Protein AF-0000000069440659 (afdb_homodimer)

Organism: Mycobacteroides abscessus (strain ATCC 19977 / DSM 44196 / CCUG 20993 / CIP 104536 / JCM 13569 / NCTC 13031 / TMC 1543 / L948) (NCBI:txid561007)

InterPro domains:
  IPR007159 SpoVT-AbrB domain [PS51740] (5-53)
  IPR007159 SpoVT-AbrB domain [SM00966] (8-56)
  IPR037914 SpoVT-AbrB domain superfamily [SSF89447] (9-62)

Foldseek 3Di:
DDDDDDDWDQDPVRDTDDDPVVCVVVVHDPPFDWDWDDDPPDPPDIDTGGPVVVVVVVVVVVVVVVVVVVVVVVVD/DDDDDDDWDQDPVRDTDDDPVVCVVVVHDPPFDWDWDDDPPDPPDIDTGGPVVVVVVVVVVVVVVVVVVVVVVVVD

Nearest PDB structures (foldseek):
  2w1t-assembly1_A  TM=8.419E-01  e=1.175E-01  Bacillus subtilis
  2w1t-assembly1_B  TM=9.058E-01  e=1.992E-01  Bacillus subtilis
  1yfb-assembly1_A  TM=7.907E-01  e=1.029E-01  Bacillus subtilis
  2ro4-assembly1_B  TM=7.256E-01  e=1.530E-01  Bacillus subtilis
  5itm-assembly2_A  TM=7.750E-01  e=2.595E-01  Saccharolobus solfataricus

Secondary structure (DSSP, 8-state):
-PPPEEEEEPPTTSEEEPPHHHHHHHT--TT-EEEEEE-SSSTT-EEEEEHHHHHHHHHHHHHHHHHHHHHHHHH-/-PPPEEEEEPPTTSEEEPPHHHHHHHT--TT-EEEEEE-SSSTT-EEEEEHHHHHHHHHHHHHHHHHHHHHHHHH-

pLDDT: mean 93.48, std 6.65, range [59.69, 98.31]

Sequence (152 aa):
MSEPHGPIKISGNRQIALPKALMERLSLRPDDSVYALADDHVEGALLIVPVERVTEWQRLGRAQEAAERERIEHDGMSEPHGPIKISGNRQIALPKALMERLSLRPDDSVYALADDHVEGALLIVPVERVTEWQRLGRAQEAAERERIEHDG

Radius of gyration: 19.14 Å; Cα contacts (8 Å, |Δi|>4): 241; chains: 2; bounding box: 56×53×32 Å

Structure (mmCIF, N/CA/C/O backbone):
data_AF-0000000069440659-model_v1
#
loop_
_entity.id
_entity.type
_entity.pdbx_description
1 polymer 'SpoVT-AbrB domain-containing protein'
#
loop_
_atom_site.group_PDB
_atom_site.id
_atom_site.type_symbol
_atom_site.label_atom_id
_atom_site.label_alt_id
_atom_site.label_comp_id
_atom_site.label_asym_id
_atom_site.label_entity_id
_atom_site.label_seq_id
_atom_site.pdbx_PDB_ins_code
_atom_site.Cartn_x
_atom_site.Cartn_y
_atom_site.Cartn_z
_atom_site.occupancy
_atom_site.B_iso_or_equiv
_atom_site.auth_seq_id
_atom_site.auth_comp_id
_atom_site.auth_asym_id
_atom_site.auth_atom_id
_atom_site.pdbx_PDB_model_num
ATOM 1 N N . MET A 1 1 ? 1.654 -13.594 1.533 1 59.69 1 MET A N 1
ATOM 2 C CA . MET A 1 1 ? 0.895 -12.344 1.538 1 59.69 1 MET A CA 1
ATOM 3 C C . MET A 1 1 ? -0.157 -12.352 2.643 1 59.69 1 MET A C 1
ATOM 5 O O . MET A 1 1 ? -0.629 -13.414 3.049 1 59.69 1 MET A O 1
ATOM 9 N N . SER A 1 2 ? -0.205 -11.148 3.314 1 76.75 2 SER A N 1
ATOM 10 C CA . SER A 1 2 ? -1.199 -11.062 4.379 1 76.75 2 SER A CA 1
ATOM 11 C C . SER A 1 2 ? -2.615 -11.188 3.824 1 76.75 2 SER A C 1
ATOM 13 O O . SER A 1 2 ? -2.85 -10.922 2.643 1 76.75 2 SER A O 1
ATOM 15 N N . GLU A 1 3 ? -3.52 -11.664 4.625 1 87.62 3 GLU A N 1
ATOM 16 C CA . GLU A 1 3 ? -4.93 -11.773 4.273 1 87.62 3 GLU A CA 1
ATOM 17 C C . GLU A 1 3 ? -5.539 -10.406 3.984 1 87.62 3 GLU A C 1
ATOM 19 O O . GLU A 1 3 ? -5.348 -9.461 4.75 1 87.62 3 GLU A O 1
ATOM 24 N N . PRO A 1 4 ? -6.23 -10.398 2.879 1 91.81 4 PRO A N 1
ATOM 25 C CA . PRO A 1 4 ? -6.859 -9.117 2.557 1 91.81 4 PRO A CA 1
ATOM 26 C C . PRO A 1 4 ? -8.047 -8.797 3.461 1 91.81 4 PRO A C 1
ATOM 28 O O . PRO A 1 4 ? -8.797 -9.695 3.842 1 91.81 4 PRO A O 1
ATOM 31 N N . HIS A 1 5 ? -8.164 -7.621 3.844 1 95.62 5 HIS A N 1
ATOM 32 C CA . HIS A 1 5 ? -9.289 -7.109 4.621 1 95.62 5 HIS A CA 1
ATOM 33 C C . HIS A 1 5 ? -10.219 -6.258 3.756 1 95.62 5 HIS A C 1
ATOM 35 O O . HIS A 1 5 ? -9.781 -5.281 3.143 1 95.62 5 HIS A O 1
ATOM 41 N N . GLY A 1 6 ? -11.406 -6.676 3.713 1 95.31 6 GLY A N 1
ATOM 42 C CA . GLY A 1 6 ? -12.344 -5.922 2.898 1 95.31 6 GLY A CA 1
ATOM 43 C C . GLY A 1 6 ? -13.516 -6.754 2.412 1 95.31 6 GLY A C 1
ATOM 44 O O . GLY A 1 6 ? -13.781 -7.832 2.943 1 95.31 6 GLY A O 1
ATOM 45 N N . PRO A 1 7 ? -14.242 -6.262 1.511 1 97.06 7 PRO A N 1
ATOM 46 C CA . PRO A 1 7 ? -14.023 -4.973 0.853 1 97.06 7 PRO A CA 1
ATOM 47 C C . PRO A 1 7 ? -14.383 -3.787 1.75 1 97.06 7 PRO A C 1
ATOM 49 O O . PRO A 1 7 ? -15.25 -3.904 2.619 1 97.06 7 PRO A O 1
ATOM 52 N N . ILE A 1 8 ? -13.625 -2.676 1.551 1 97.44 8 ILE A N 1
ATOM 53 C CA . ILE A 1 8 ? -13.836 -1.393 2.213 1 97.44 8 ILE A CA 1
ATOM 54 C C . ILE A 1 8 ? -14.281 -0.351 1.19 1 97.44 8 ILE A C 1
ATOM 56 O O . ILE A 1 8 ? -13.672 -0.209 0.13 1 97.44 8 ILE A O 1
ATOM 60 N N . LYS A 1 9 ? -15.305 0.328 1.447 1 97.75 9 LYS A N 1
ATOM 61 C CA . LYS A 1 9 ? -15.781 1.37 0.544 1 97.75 9 LYS A CA 1
ATOM 62 C C . LYS A 1 9 ? -15.031 2.682 0.771 1 97.75 9 LYS A C 1
ATOM 64 O O . LYS A 1 9 ? -14.805 3.08 1.915 1 97.75 9 LYS A O 1
ATOM 69 N N . ILE A 1 10 ? -14.727 3.342 -0.295 1 98.25 10 ILE A N 1
ATOM 70 C CA . ILE A 1 10 ? -14.211 4.703 -0.202 1 98.25 10 ILE A CA 1
ATOM 71 C C . ILE A 1 10 ? -15.367 5.684 -0.028 1 98.25 10 ILE A C 1
ATOM 73 O O . ILE A 1 10 ? -16.312 5.691 -0.828 1 98.25 10 ILE A O 1
ATOM 77 N N . SER A 1 11 ? -15.297 6.465 0.96 1 97.94 11 SER A N 1
ATOM 78 C CA . SER A 1 11 ? -16.391 7.383 1.247 1 97.94 11 SER A CA 1
ATOM 79 C C . SER A 1 11 ? -16.438 8.531 0.24 1 97.94 11 SER A C 1
ATOM 81 O O . SER A 1 11 ? -15.484 8.727 -0.518 1 97.94 11 SER A O 1
ATOM 83 N N . GLY A 1 12 ? -17.516 9.289 0.264 1 96.56 12 GLY A N 1
ATOM 84 C CA . GLY A 1 12 ? -17.672 10.453 -0.595 1 96.56 12 GLY A CA 1
ATOM 85 C C . GLY A 1 12 ? -16.578 11.492 -0.386 1 96.56 12 GLY A C 1
ATOM 86 O O . GLY A 1 12 ? -16.234 12.227 -1.312 1 96.56 12 GLY A O 1
ATOM 87 N N . ASN A 1 13 ? -15.992 11.523 0.835 1 96.31 13 ASN A N 1
ATOM 88 C CA . ASN A 1 13 ? -14.93 12.469 1.167 1 96.31 13 ASN A CA 1
ATOM 89 C C . ASN A 1 13 ? -13.555 11.844 0.986 1 96.31 13 ASN A C 1
ATOM 91 O O . ASN A 1 13 ? -12.562 12.336 1.535 1 96.31 13 ASN A O 1
ATOM 95 N N . ARG A 1 14 ? -13.469 10.703 0.293 1 98 14 ARG A N 1
ATOM 96 C CA . ARG A 1 14 ? -12.234 10.023 -0.083 1 98 14 ARG A CA 1
ATOM 97 C C . ARG A 1 14 ? -11.547 9.422 1.14 1 98 14 ARG A C 1
ATOM 99 O O . ARG A 1 14 ? -10.32 9.422 1.227 1 98 14 ARG A O 1
ATOM 106 N N . GLN A 1 15 ? -12.32 8.922 2.053 1 98.31 15 GLN A N 1
ATOM 107 C CA . GLN A 1 15 ? -11.766 8.312 3.254 1 98.31 15 GLN A CA 1
ATOM 108 C C . GLN A 1 15 ? -11.945 6.797 3.234 1 98.31 15 GLN A C 1
ATOM 110 O O . GLN A 1 15 ? -12.938 6.293 2.711 1 98.31 15 GLN A O 1
ATOM 115 N N . ILE A 1 16 ? -10.992 6.152 3.801 1 98.19 16 ILE A N 1
ATOM 116 C CA . ILE A 1 16 ? -11.141 4.727 4.078 1 98.19 16 ILE A CA 1
ATOM 117 C C . ILE A 1 16 ? -10.836 4.453 5.547 1 98.19 16 ILE A C 1
ATOM 119 O O . ILE A 1 16 ? -10.008 5.137 6.152 1 98.19 16 ILE A O 1
ATOM 123 N N . ALA A 1 17 ? -11.531 3.57 6.066 1 98 17 ALA A N 1
ATOM 124 C CA . ALA A 1 17 ? -11.219 3.061 7.398 1 98 17 ALA A CA 1
ATOM 125 C C . ALA A 1 17 ? -10.219 1.913 7.328 1 98 17 ALA A C 1
ATOM 127 O O . ALA A 1 17 ? -10.398 0.968 6.555 1 98 17 ALA A O 1
ATOM 128 N N . LEU A 1 18 ? -9.242 2.061 8.086 1 97.81 18 LEU A N 1
ATOM 129 C CA . LEU A 1 18 ? -8.227 1.01 8.117 1 97.81 18 LEU A CA 1
ATOM 130 C C . LEU A 1 18 ? -8.609 -0.082 9.117 1 97.81 18 LEU A C 1
ATOM 132 O O . LEU A 1 18 ? -9 0.213 10.25 1 97.81 18 LEU A O 1
ATOM 136 N N . PRO A 1 19 ? -8.5 -1.276 8.758 1 96.81 19 PRO A N 1
ATOM 137 C CA . PRO A 1 19 ? -8.883 -2.367 9.656 1 96.81 19 PRO A CA 1
ATOM 138 C C . PRO A 1 19 ? -8.023 -2.426 10.914 1 96.81 19 PRO A C 1
ATOM 140 O O . PRO A 1 19 ? -6.797 -2.33 10.836 1 96.81 19 PRO A O 1
ATOM 143 N N . LYS A 1 20 ? -8.656 -2.674 12.023 1 96.06 20 LYS A N 1
ATOM 144 C CA . LYS A 1 20 ? -7.973 -2.689 13.312 1 96.06 20 LYS A CA 1
ATOM 145 C C . LYS A 1 20 ? -6.855 -3.729 13.328 1 96.06 20 LYS A C 1
ATOM 147 O O . LYS A 1 20 ? -5.73 -3.43 13.742 1 96.06 20 LYS A O 1
ATOM 152 N N . ALA A 1 21 ? -7.172 -4.887 12.859 1 94.81 21 ALA A N 1
ATOM 153 C CA . ALA A 1 21 ? -6.207 -5.98 12.906 1 94.81 21 ALA A CA 1
ATOM 154 C C . ALA A 1 21 ? -4.969 -5.652 12.078 1 94.81 21 ALA A C 1
ATOM 156 O O . ALA A 1 21 ? -3.846 -5.98 12.469 1 94.81 21 ALA A O 1
ATOM 157 N N . LEU A 1 22 ? -5.156 -5.02 10.945 1 95.88 22 LEU A N 1
ATOM 158 C CA . LEU A 1 22 ? -4.031 -4.656 10.086 1 95.88 22 LEU A CA 1
ATOM 159 C C . LEU A 1 22 ? -3.189 -3.561 10.734 1 95.88 22 LEU A C 1
ATOM 161 O O . LEU A 1 22 ? -1.959 -3.605 10.68 1 95.88 22 LEU A O 1
ATOM 165 N N . MET A 1 23 ? -3.861 -2.592 11.328 1 96.62 23 MET A N 1
ATOM 166 C CA . MET A 1 23 ? -3.141 -1.524 12.016 1 96.62 23 MET A CA 1
ATOM 167 C C . MET A 1 23 ? -2.287 -2.084 13.148 1 96.62 23 MET A C 1
ATOM 169 O O . MET A 1 23 ? -1.138 -1.676 13.32 1 96.62 23 MET A O 1
ATOM 173 N N . GLU A 1 24 ? -2.855 -3.027 13.867 1 95.25 24 GLU A N 1
ATOM 174 C CA . GLU A 1 24 ? -2.119 -3.66 14.953 1 95.25 24 GLU A CA 1
ATOM 175 C C . GLU A 1 24 ? -0.911 -4.43 14.43 1 95.25 24 GLU A C 1
ATOM 177 O O . GLU A 1 24 ? 0.182 -4.34 14.992 1 95.25 24 GLU A O 1
ATOM 182 N N . ARG A 1 25 ? -1.089 -5.07 13.336 1 94.81 25 ARG A N 1
ATOM 183 C CA . ARG A 1 25 ? -0.015 -5.859 12.75 1 94.81 25 ARG A CA 1
ATOM 184 C C . ARG A 1 25 ? 1.129 -4.965 12.281 1 94.81 25 ARG A C 1
ATOM 186 O O . ARG A 1 25 ? 2.301 -5.332 12.406 1 94.81 25 ARG A O 1
ATOM 193 N N . LEU A 1 26 ? 0.725 -3.82 11.812 1 95.62 26 LEU A N 1
ATOM 194 C CA . LEU A 1 26 ? 1.708 -2.934 11.195 1 95.62 26 LEU A CA 1
ATOM 195 C C . LEU A 1 26 ? 2.195 -1.889 12.195 1 95.62 26 LEU A C 1
ATOM 197 O O . LEU A 1 26 ? 2.988 -1.011 11.844 1 95.62 26 LEU A O 1
ATOM 201 N N . SER A 1 27 ? 1.603 -1.951 13.453 1 95.5 27 SER A N 1
ATOM 202 C CA . SER A 1 27 ? 1.942 -1.012 14.516 1 95.5 27 SER A CA 1
ATOM 203 C C . SER A 1 27 ? 1.602 0.42 14.117 1 95.5 27 SER A C 1
ATOM 205 O O . SER A 1 27 ? 2.385 1.341 14.359 1 95.5 27 SER A O 1
ATOM 207 N N . LEU A 1 28 ? 0.528 0.57 13.43 1 96.88 28 LEU A N 1
ATOM 208 C CA . LEU A 1 28 ? -0.054 1.873 13.125 1 96.88 28 LEU A CA 1
ATOM 209 C C . LEU A 1 28 ? -1.104 2.254 14.164 1 96.88 28 LEU A C 1
ATOM 211 O O . LEU A 1 28 ? -1.85 1.395 14.641 1 96.88 28 LEU A O 1
ATOM 215 N N . ARG A 1 29 ? -1.16 3.498 14.516 1 96.31 29 ARG A N 1
ATOM 216 C CA . ARG A 1 29 ? -2.098 3.975 15.531 1 96.31 29 ARG A CA 1
ATOM 217 C C . ARG A 1 29 ? -2.793 5.254 15.078 1 96.31 29 ARG A C 1
ATOM 219 O O . ARG A 1 29 ? -2.271 5.98 14.227 1 96.31 29 ARG A O 1
ATOM 226 N N . PRO A 1 30 ? -3.98 5.441 15.648 1 97 30 PRO A N 1
ATOM 227 C CA . PRO A 1 30 ? -4.527 6.789 15.484 1 97 30 PRO A CA 1
ATOM 228 C C . PRO A 1 30 ? -3.531 7.879 15.859 1 97 30 PRO A C 1
ATOM 230 O O . PRO A 1 30 ? -2.734 7.703 16.781 1 97 30 PRO A O 1
ATOM 233 N N . ASP A 1 31 ? -3.465 8.906 15.094 1 97.19 31 ASP A N 1
ATOM 234 C CA . ASP A 1 31 ? -2.645 10.102 15.289 1 97.19 31 ASP A CA 1
ATOM 235 C C . ASP A 1 31 ? -1.259 9.922 14.672 1 97.19 31 ASP A C 1
ATOM 237 O O . ASP A 1 31 ? -0.479 10.867 14.594 1 97.19 31 ASP A O 1
ATOM 241 N N . ASP A 1 32 ? -0.984 8.664 14.227 1 97.25 32 ASP A N 1
ATOM 242 C CA . ASP A 1 32 ? 0.218 8.531 13.406 1 97.25 32 ASP A CA 1
ATOM 243 C C . ASP A 1 32 ? 0.079 9.289 12.086 1 97.25 32 ASP A C 1
ATOM 245 O O . ASP A 1 32 ? -1.035 9.57 11.641 1 97.25 32 ASP A O 1
ATOM 249 N N . SER A 1 33 ? 1.217 9.609 11.539 1 97.5 33 SER A N 1
ATOM 250 C CA . SER A 1 33 ? 1.271 10.234 10.219 1 97.5 33 SER A CA 1
ATOM 251 C C . SER A 1 33 ? 1.83 9.281 9.172 1 97.5 33 SER A C 1
ATOM 253 O O . SER A 1 33 ? 2.777 8.539 9.445 1 97.5 33 SER A O 1
ATOM 255 N N . VAL A 1 34 ? 1.224 9.367 8.039 1 98.06 34 VAL A N 1
ATOM 256 C CA . VAL A 1 34 ? 1.634 8.477 6.953 1 98.06 34 VAL A CA 1
ATOM 257 C C . VAL A 1 34 ? 1.74 9.266 5.648 1 98.06 34 VAL A C 1
ATOM 259 O O . VAL A 1 34 ? 1.263 10.398 5.559 1 98.06 34 VAL A O 1
ATOM 262 N N . TYR A 1 35 ? 2.416 8.719 4.703 1 97.94 35 TYR A N 1
ATOM 263 C CA . TYR A 1 35 ? 2.424 9.18 3.318 1 97.94 35 TYR A CA 1
ATOM 264 C C . TYR A 1 35 ? 1.675 8.203 2.42 1 97.94 35 TYR A C 1
ATOM 266 O O . TYR A 1 35 ? 1.598 7.008 2.719 1 97.94 35 TYR A O 1
ATOM 274 N N . ALA A 1 36 ? 1.128 8.688 1.431 1 98.06 36 ALA A N 1
ATOM 275 C CA . ALA A 1 36 ? 0.479 7.883 0.401 1 98.06 36 ALA A CA 1
ATOM 276 C C . ALA A 1 36 ? 1.211 8 -0.933 1 98.06 36 ALA A C 1
ATOM 278 O O . ALA A 1 36 ? 1.602 9.102 -1.337 1 98.06 36 ALA A O 1
ATOM 279 N N . LEU A 1 37 ? 1.355 6.863 -1.571 1 96.25 37 LEU A N 1
ATOM 280 C CA . LEU A 1 37 ? 1.998 6.801 -2.879 1 96.25 37 LEU A CA 1
ATOM 281 C C . LEU A 1 37 ? 1.299 5.789 -3.783 1 96.25 37 LEU A C 1
ATOM 283 O O . LEU A 1 37 ? 0.628 4.875 -3.297 1 96.25 37 LEU A O 1
ATOM 287 N N . ALA A 1 38 ? 1.414 6.074 -4.996 1 96.44 38 ALA A N 1
ATOM 288 C CA . ALA A 1 38 ? 1.06 5 -5.918 1 96.44 38 ALA A CA 1
ATOM 289 C C . ALA A 1 38 ? 2.051 3.844 -5.816 1 96.44 38 ALA A C 1
ATOM 291 O O . ALA A 1 38 ? 3.266 4.059 -5.777 1 96.44 38 ALA A O 1
ATOM 292 N N . ASP A 1 39 ? 1.511 2.643 -5.758 1 93.19 39 ASP A N 1
ATOM 293 C CA . ASP A 1 39 ? 2.406 1.491 -5.695 1 93.19 39 ASP A CA 1
ATOM 294 C C . ASP A 1 39 ? 3.043 1.215 -7.055 1 93.19 39 ASP A C 1
ATOM 296 O O . ASP A 1 39 ? 2.369 1.27 -8.086 1 93.19 39 ASP A O 1
ATOM 300 N N . ASP A 1 40 ? 4.32 0.86 -7.066 1 89.25 40 ASP A N 1
ATOM 301 C CA . ASP A 1 40 ? 5.039 0.649 -8.32 1 89.25 40 ASP A CA 1
ATOM 302 C C . ASP A 1 40 ? 4.887 -0.792 -8.797 1 89.25 40 ASP A C 1
ATOM 304 O O . ASP A 1 40 ? 5.145 -1.093 -9.969 1 89.25 40 ASP A O 1
ATOM 308 N N . HIS A 1 41 ? 4.473 -1.659 -7.934 1 88.62 41 HIS A N 1
ATOM 309 C CA . HIS A 1 41 ? 4.469 -3.078 -8.273 1 88.62 41 HIS A CA 1
ATOM 310 C C . HIS A 1 41 ? 3.055 -3.572 -8.562 1 88.62 41 HIS A C 1
ATOM 312 O O . HIS A 1 41 ? 2.871 -4.543 -9.297 1 88.62 41 HIS A O 1
ATOM 318 N N . VAL A 1 42 ? 2.051 -2.871 -7.906 1 90.38 42 VAL A N 1
ATOM 319 C CA . VAL A 1 42 ? 0.661 -3.268 -8.102 1 90.38 42 VAL A CA 1
ATOM 320 C C . VAL A 1 42 ? -0.11 -2.135 -8.773 1 90.38 42 VAL A C 1
ATOM 322 O O . VAL A 1 42 ? -0.339 -1.085 -8.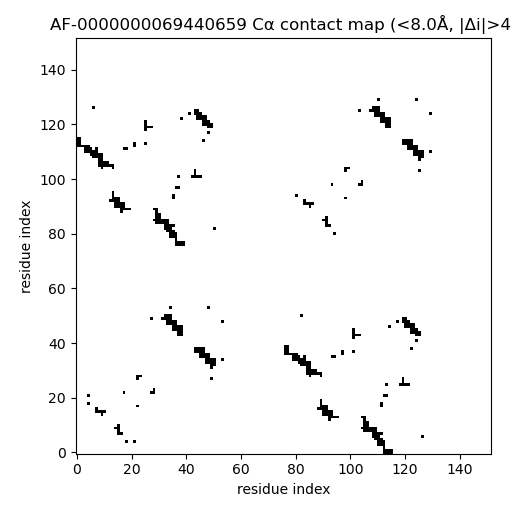172 1 90.38 42 VAL A O 1
ATOM 325 N N . GLU A 1 43 ? -0.559 -2.434 -10 1 89.19 43 GLU A N 1
ATOM 326 C CA . GLU A 1 43 ? -1.284 -1.43 -10.773 1 89.19 43 GLU A CA 1
ATOM 327 C C . GLU A 1 43 ? -2.564 -1.004 -10.062 1 89.19 43 GLU A C 1
ATOM 329 O O . GLU A 1 43 ? -3.344 -1.85 -9.609 1 89.19 43 GLU A O 1
ATOM 334 N N . GLY A 1 44 ? -2.732 0.297 -9.891 1 93.81 44 GLY A N 1
ATOM 335 C CA . GLY A 1 44 ? -3.965 0.833 -9.336 1 93.81 44 GLY A CA 1
ATOM 336 C C . GLY A 1 44 ? -3.984 0.836 -7.82 1 93.81 44 GLY A C 1
ATOM 337 O O . GLY A 1 44 ? -4.961 1.272 -7.207 1 93.81 44 GLY A O 1
ATOM 338 N N . ALA A 1 45 ? -2.861 0.353 -7.258 1 95.81 45 ALA A N 1
ATOM 339 C CA . ALA A 1 45 ? -2.846 0.224 -5.801 1 95.81 45 ALA A CA 1
ATOM 340 C C . ALA A 1 45 ? -2.193 1.441 -5.152 1 95.81 45 ALA A C 1
ATOM 342 O O . ALA A 1 45 ? -1.376 2.123 -5.773 1 95.81 45 ALA A O 1
ATOM 343 N N . LEU A 1 46 ? -2.617 1.705 -3.957 1 96.62 46 LEU A N 1
ATOM 344 C CA . LEU A 1 46 ? -2.088 2.768 -3.111 1 96.62 46 LEU A CA 1
ATOM 345 C C . LEU A 1 46 ? -1.268 2.191 -1.962 1 96.62 46 LEU A C 1
ATOM 347 O O . LEU A 1 46 ? -1.696 1.24 -1.304 1 96.62 46 LEU A O 1
ATOM 351 N N . LEU A 1 47 ? -0.117 2.758 -1.791 1 96.81 47 LEU A N 1
ATOM 352 C CA . LEU A 1 47 ? 0.755 2.385 -0.682 1 96.81 47 LEU A CA 1
ATOM 353 C C . LEU A 1 47 ? 0.716 3.441 0.418 1 96.81 47 LEU A C 1
ATOM 355 O O . LEU A 1 47 ? 0.909 4.629 0.151 1 96.81 47 LEU A O 1
ATOM 359 N N . ILE A 1 48 ? 0.371 3.037 1.584 1 97.25 48 ILE A N 1
ATOM 360 C CA . ILE A 1 48 ? 0.37 3.883 2.773 1 97.25 48 ILE A CA 1
ATOM 361 C C . ILE A 1 48 ? 1.59 3.562 3.635 1 97.25 48 ILE A C 1
ATOM 363 O O . ILE A 1 48 ? 1.737 2.439 4.121 1 97.25 48 ILE A O 1
ATOM 367 N N . VAL A 1 49 ? 2.439 4.57 3.85 1 97.31 49 VAL A N 1
ATOM 368 C CA . VAL A 1 49 ? 3.75 4.328 4.445 1 97.31 49 VAL A CA 1
ATOM 369 C C . VAL A 1 49 ? 3.945 5.242 5.652 1 97.31 49 VAL A C 1
ATOM 371 O O . VAL A 1 49 ? 3.715 6.449 5.566 1 97.31 49 VAL A O 1
ATOM 374 N N . PRO A 1 50 ? 4.391 4.676 6.742 1 96.88 50 PRO A N 1
ATOM 375 C CA . PRO A 1 50 ? 4.711 5.539 7.883 1 96.88 50 PRO A CA 1
ATOM 376 C C . PRO A 1 50 ? 5.77 6.586 7.547 1 96.88 50 PRO A C 1
ATOM 378 O O . PRO A 1 50 ? 6.672 6.324 6.746 1 96.88 50 PRO A O 1
ATOM 381 N N . VAL A 1 51 ? 5.727 7.719 8.18 1 96.62 51 VAL A N 1
ATOM 382 C CA . VAL A 1 51 ? 6.648 8.82 7.93 1 96.62 51 VAL A CA 1
ATOM 383 C C . VAL A 1 51 ? 8.086 8.367 8.172 1 96.62 51 VAL A C 1
ATOM 385 O O . VAL A 1 51 ? 8.992 8.742 7.434 1 96.62 51 VAL A O 1
ATOM 388 N N . GLU A 1 52 ? 8.258 7.52 9.18 1 93.94 52 GLU A N 1
ATOM 389 C CA . GLU A 1 52 ? 9.602 7.062 9.531 1 93.94 52 GLU A CA 1
ATOM 390 C C . GLU A 1 52 ? 10.242 6.285 8.383 1 93.94 52 GLU A C 1
ATOM 392 O O . GLU A 1 52 ? 11.453 6.371 8.164 1 93.94 52 GLU A O 1
ATOM 397 N N . ARG A 1 53 ? 9.523 5.559 7.672 1 93.75 53 ARG A N 1
ATOM 398 C CA . ARG A 1 53 ? 10.039 4.773 6.555 1 93.75 53 ARG A CA 1
ATOM 399 C C . ARG A 1 53 ? 10.453 5.676 5.395 1 93.75 53 ARG A C 1
ATOM 401 O O . ARG A 1 53 ? 11.484 5.445 4.758 1 93.75 53 ARG A O 1
ATOM 408 N N . VAL A 1 54 ? 9.633 6.668 5.125 1 93.38 54 VAL A N 1
ATOM 409 C CA . VAL A 1 54 ? 9.953 7.613 4.062 1 93.38 54 VAL A CA 1
ATOM 410 C C . VAL A 1 54 ? 11.242 8.352 4.398 1 93.38 54 VAL A C 1
ATOM 412 O O . VAL A 1 54 ? 12.094 8.555 3.527 1 93.38 54 VAL A O 1
ATOM 415 N N . THR A 1 55 ? 11.352 8.719 5.645 1 94.12 55 THR A N 1
ATOM 416 C CA . THR A 1 55 ? 12.57 9.383 6.102 1 94.12 55 THR A CA 1
ATOM 417 C C . THR A 1 55 ? 13.789 8.492 5.887 1 94.12 55 THR A C 1
ATOM 419 O O . THR A 1 55 ? 14.836 8.961 5.438 1 94.12 55 THR A O 1
A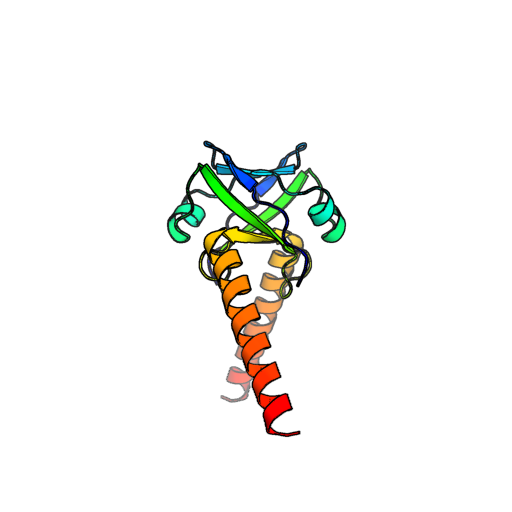TOM 422 N N . GLU A 1 56 ? 13.602 7.277 6.203 1 94.31 56 GLU A N 1
ATOM 423 C CA . GLU A 1 56 ? 14.68 6.312 6.008 1 94.31 56 GLU A CA 1
ATOM 424 C C . GLU A 1 56 ? 15.047 6.18 4.531 1 94.31 56 GLU A C 1
ATOM 426 O O . GLU A 1 56 ? 16.234 6.137 4.18 1 94.31 56 GLU A O 1
ATOM 431 N N . TRP A 1 57 ? 14.102 6.156 3.645 1 92.81 57 TRP A N 1
ATOM 432 C CA . TRP A 1 57 ? 14.352 6.098 2.207 1 92.81 57 TRP A CA 1
ATOM 433 C C . TRP A 1 57 ? 15.156 7.305 1.741 1 92.81 57 TRP A C 1
ATOM 435 O O . TRP A 1 57 ? 16.078 7.164 0.941 1 92.81 57 TRP A O 1
ATOM 445 N N . GLN A 1 58 ? 14.719 8.43 2.219 1 92.94 58 GLN A N 1
ATOM 446 C CA . GLN A 1 58 ? 15.414 9.656 1.843 1 92.94 58 GLN A CA 1
ATOM 447 C C . GLN A 1 58 ? 16.875 9.617 2.27 1 92.94 58 GLN A C 1
ATOM 449 O O . GLN A 1 58 ? 17.766 9.977 1.495 1 92.94 58 GLN A O 1
ATOM 454 N N . ARG A 1 59 ? 17.094 9.156 3.445 1 95 59 ARG A N 1
ATOM 455 C CA . ARG A 1 59 ? 18.453 9.07 3.967 1 95 59 ARG A CA 1
ATOM 456 C C . ARG A 1 59 ? 19.297 8.102 3.141 1 95 59 ARG A C 1
ATOM 458 O O . ARG A 1 59 ? 20.422 8.422 2.76 1 95 59 ARG A O 1
ATOM 465 N N . LEU A 1 60 ? 18.781 6.918 2.883 1 93.94 60 LEU A N 1
ATOM 466 C CA . LEU A 1 60 ? 19.5 5.898 2.115 1 93.94 60 LEU A CA 1
ATOM 467 C C . LEU A 1 60 ? 19.766 6.379 0.692 1 93.94 60 LEU A C 1
ATOM 469 O O . LEU A 1 60 ? 20.844 6.129 0.141 1 93.94 60 LEU A O 1
ATOM 473 N N . GLY A 1 61 ? 18.797 7.035 0.168 1 92.62 61 GLY A N 1
ATOM 474 C CA . GLY A 1 61 ? 18.984 7.59 -1.163 1 92.62 61 GLY A CA 1
ATOM 475 C C . GLY A 1 61 ? 20.109 8.602 -1.237 1 92.62 61 GLY A C 1
ATOM 476 O O . GLY A 1 61 ? 20.922 8.57 -2.168 1 92.62 61 GLY A O 1
ATOM 477 N N . ARG A 1 62 ? 20.188 9.414 -0.244 1 93.75 62 ARG A N 1
ATOM 478 C CA . ARG A 1 62 ? 21.234 10.43 -0.2 1 93.75 62 ARG A CA 1
ATOM 479 C C . ARG A 1 62 ? 22.609 9.789 -0.027 1 93.75 62 ARG A C 1
ATOM 481 O O . ARG A 1 62 ? 23.594 10.227 -0.646 1 93.75 62 ARG A O 1
ATOM 488 N N . ALA A 1 63 ? 22.594 8.82 0.769 1 94.75 63 ALA A N 1
ATOM 489 C CA . ALA A 1 63 ? 23.859 8.125 1.006 1 94.75 63 ALA A CA 1
ATOM 490 C C . ALA A 1 63 ? 24.359 7.445 -0.265 1 94.75 63 ALA A C 1
ATOM 492 O O . ALA A 1 63 ? 25.562 7.449 -0.55 1 94.75 63 ALA A O 1
ATOM 493 N N . GLN A 1 64 ? 23.484 6.879 -0.997 1 94.38 64 GLN A N 1
ATOM 494 C CA . GLN A 1 64 ? 23.844 6.215 -2.246 1 94.38 64 GLN A CA 1
ATOM 495 C C . GLN A 1 64 ? 24.344 7.219 -3.279 1 94.38 64 GLN A C 1
ATOM 497 O O . GLN A 1 64 ? 25.312 6.945 -3.99 1 94.38 64 GLN A O 1
ATOM 502 N N . GLU A 1 65 ? 23.688 8.344 -3.32 1 93.31 65 GLU A N 1
ATOM 503 C CA . GLU A 1 65 ? 24.109 9.391 -4.238 1 93.31 65 GLU A CA 1
ATOM 504 C C . GLU A 1 65 ? 25.531 9.875 -3.904 1 93.31 65 GLU A C 1
ATOM 506 O O . GLU A 1 65 ? 26.344 10.086 -4.805 1 93.31 65 GLU A O 1
ATOM 511 N N . ALA A 1 66 ? 25.766 9.984 -2.641 1 93.31 66 ALA A N 1
ATOM 512 C CA . ALA A 1 66 ? 27.078 10.43 -2.199 1 93.31 66 ALA A CA 1
ATOM 513 C C . ALA A 1 66 ? 28.141 9.398 -2.545 1 93.31 66 ALA A C 1
ATOM 515 O O . ALA A 1 66 ? 29.234 9.758 -2.998 1 93.31 66 ALA A O 1
ATOM 516 N N . ALA A 1 67 ? 27.812 8.219 -2.395 1 93.88 67 ALA A N 1
ATOM 517 C CA . ALA A 1 67 ? 28.75 7.141 -2.684 1 93.88 67 ALA A CA 1
ATOM 518 C C . ALA A 1 67 ? 29.047 7.055 -4.18 1 93.88 67 ALA A C 1
ATOM 520 O O . ALA A 1 67 ? 30.188 6.809 -4.582 1 93.88 67 ALA A O 1
ATOM 521 N N . GLU A 1 68 ? 28.094 7.266 -4.973 1 91.81 68 GLU A N 1
ATOM 522 C CA . GLU A 1 68 ? 28.266 7.195 -6.422 1 91.81 68 GLU A CA 1
ATOM 523 C C . GLU A 1 68 ? 29.094 8.367 -6.941 1 91.81 68 GLU A C 1
ATOM 525 O O . GLU A 1 68 ? 29.922 8.195 -7.828 1 91.81 68 GLU A O 1
ATOM 530 N N . ARG A 1 69 ? 28.938 9.469 -6.312 1 91.69 69 ARG A N 1
ATOM 531 C CA . ARG A 1 69 ? 29.719 10.633 -6.707 1 91.69 69 ARG A CA 1
ATOM 532 C C . ARG A 1 69 ? 31.203 10.438 -6.383 1 91.69 69 ARG A C 1
ATOM 534 O O . ARG A 1 69 ? 32.062 10.812 -7.172 1 91.69 69 ARG A O 1
ATOM 541 N N . GLU A 1 70 ? 31.422 9.93 -5.281 1 90.81 70 GLU A N 1
ATOM 542 C CA . GLU A 1 70 ? 32.781 9.68 -4.875 1 90.81 70 GLU A CA 1
ATOM 543 C C . GLU A 1 70 ? 33.469 8.656 -5.789 1 90.81 70 GLU A C 1
ATOM 545 O O . GLU A 1 70 ? 34.625 8.797 -6.137 1 90.81 70 GLU A O 1
ATOM 550 N N . ARG A 1 71 ? 32.781 7.688 -6.301 1 91.75 71 ARG A N 1
ATOM 551 C CA . ARG A 1 71 ? 33.312 6.668 -7.195 1 91.75 71 ARG A CA 1
ATOM 552 C C . ARG A 1 71 ? 33.656 7.258 -8.555 1 91.75 71 ARG A C 1
ATOM 554 O O . ARG A 1 71 ? 34.719 6.941 -9.125 1 91.75 71 ARG A O 1
ATOM 561 N N . ILE A 1 72 ? 33.031 8.148 -9.023 1 89.88 72 ILE A N 1
ATOM 562 C CA . ILE A 1 72 ? 33.25 8.797 -10.312 1 89.88 72 ILE A CA 1
ATOM 563 C C . ILE A 1 72 ? 34.469 9.727 -10.219 1 89.88 72 ILE A C 1
ATOM 565 O O . ILE A 1 72 ? 35.281 9.773 -11.125 1 89.88 72 ILE A O 1
ATOM 569 N N . GLU A 1 73 ? 34.438 10.352 -9.148 1 88.81 73 GLU A N 1
ATOM 570 C CA . GLU A 1 73 ? 35.562 11.281 -8.961 1 88.81 73 GLU A CA 1
ATOM 571 C C . GLU A 1 73 ? 36.875 10.547 -8.812 1 88.81 73 GLU A C 1
ATOM 573 O O . GLU A 1 73 ? 37.906 11.023 -9.281 1 88.81 73 GLU A O 1
ATOM 578 N N . HIS A 1 74 ? 36.719 9.344 -8.336 1 86.38 74 HIS A N 1
ATOM 579 C CA . HIS A 1 74 ? 37.938 8.594 -8.141 1 86.38 74 HIS A CA 1
ATOM 580 C C . HIS A 1 74 ? 38.344 7.844 -9.406 1 86.38 74 HIS A C 1
ATOM 582 O O . HIS A 1 74 ? 39.531 7.609 -9.656 1 86.38 74 HIS A O 1
ATOM 588 N N . ASP A 1 75 ? 37.375 7.422 -10.125 1 81.25 75 ASP A N 1
ATOM 589 C CA . ASP A 1 75 ? 37.688 6.703 -11.359 1 81.25 75 ASP A CA 1
ATOM 590 C C . ASP A 1 75 ? 38.062 7.672 -12.477 1 81.25 75 ASP A C 1
ATOM 592 O O . ASP A 1 75 ? 38.531 7.25 -13.539 1 81.25 75 ASP A O 1
ATOM 596 N N . GLY A 1 76 ? 37.594 8.969 -12.32 1 60.34 76 GLY A N 1
ATOM 597 C CA . GLY A 1 76 ? 38.094 9.906 -13.32 1 60.34 76 GLY A CA 1
ATOM 598 C C . GLY A 1 76 ? 39.438 10.5 -12.969 1 60.34 76 GLY A C 1
ATOM 599 O O . GLY A 1 76 ? 40.312 10.633 -13.836 1 60.34 76 GLY A O 1
ATOM 600 N N . MET B 1 1 ? 9.398 6.152 -8.703 1 60.62 1 MET B N 1
ATOM 601 C CA . MET B 1 1 ? 8.375 6.148 -7.66 1 60.62 1 MET B CA 1
ATOM 602 C C . MET B 1 1 ? 7.59 7.453 -7.664 1 60.62 1 MET B C 1
ATOM 604 O O . MET B 1 1 ? 8.102 8.492 -8.086 1 60.62 1 MET B O 1
ATOM 608 N N . SER B 1 2 ? 6.207 7.223 -7.48 1 77.75 2 SER B N 1
ATOM 609 C CA . SER B 1 2 ? 5.379 8.422 -7.438 1 77.75 2 SER B CA 1
ATOM 610 C C . SER B 1 2 ? 5.734 9.297 -6.238 1 77.75 2 SER B C 1
ATOM 612 O O . SER B 1 2 ? 6.289 8.812 -5.254 1 77.75 2 SER B O 1
ATOM 614 N N . GLU B 1 3 ? 5.477 10.586 -6.359 1 87.62 3 GLU B N 1
ATOM 615 C CA . GLU B 1 3 ? 5.684 11.539 -5.273 1 87.62 3 GLU B CA 1
ATOM 616 C C . GLU B 1 3 ? 4.781 11.227 -4.086 1 87.62 3 GLU B C 1
ATOM 618 O O . GLU B 1 3 ? 3.584 10.984 -4.254 1 87.62 3 GLU B O 1
ATOM 623 N N . PRO B 1 4 ? 5.422 11.25 -2.967 1 91.69 4 PRO B N 1
ATOM 624 C CA . PRO B 1 4 ? 4.602 10.977 -1.785 1 91.69 4 PRO B CA 1
ATOM 625 C C . PRO B 1 4 ? 3.672 12.133 -1.429 1 91.69 4 PRO B C 1
ATOM 627 O O . PRO B 1 4 ? 4.047 13.297 -1.582 1 91.69 4 PRO B O 1
ATOM 630 N N . HIS B 1 5 ? 2.504 11.836 -1.034 1 95.62 5 HIS B N 1
ATOM 631 C CA . HIS B 1 5 ? 1.519 12.805 -0.553 1 95.62 5 HIS B CA 1
ATOM 632 C C . HIS B 1 5 ? 1.353 12.711 0.96 1 95.62 5 HIS B C 1
ATOM 634 O O . HIS B 1 5 ? 1.047 11.641 1.491 1 95.62 5 HIS B O 1
ATOM 640 N N . GLY B 1 6 ? 1.6 13.766 1.566 1 95.19 6 GLY B N 1
ATOM 641 C CA . GLY B 1 6 ? 1.47 13.758 3.016 1 95.19 6 GLY B CA 1
ATOM 642 C C . GLY B 1 6 ? 2.307 14.82 3.699 1 95.19 6 GLY B C 1
ATOM 643 O O . GLY B 1 6 ? 2.764 15.766 3.057 1 95.19 6 GLY B O 1
ATOM 644 N N . PRO B 1 7 ? 2.441 14.727 4.922 1 97.06 7 PRO B N 1
ATOM 645 C CA . PRO B 1 7 ? 1.911 13.664 5.777 1 97.06 7 PRO B CA 1
ATOM 646 C C . PRO B 1 7 ? 0.402 13.766 5.984 1 97.06 7 PRO B C 1
ATOM 648 O O . PRO B 1 7 ? -0.153 14.867 5.953 1 97.06 7 PRO B O 1
ATOM 651 N N . ILE B 1 8 ? -0.24 12.586 6.121 1 97.5 8 ILE B N 1
ATOM 652 C CA . ILE B 1 8 ? -1.658 12.43 6.426 1 97.5 8 ILE B CA 1
ATOM 653 C C . ILE B 1 8 ? -1.825 11.82 7.812 1 97.5 8 ILE B C 1
ATOM 655 O O . ILE B 1 8 ? -1.204 10.797 8.125 1 97.5 8 ILE B O 1
ATOM 659 N N . LYS B 1 9 ? -2.59 12.383 8.625 1 97.81 9 LYS B N 1
ATOM 660 C CA . LYS B 1 9 ? -2.832 11.852 9.961 1 97.81 9 LYS B CA 1
ATOM 661 C C . LYS B 1 9 ? -3.91 10.773 9.93 1 97.81 9 LYS B C 1
ATOM 663 O O . LYS B 1 9 ? -4.934 10.922 9.266 1 97.81 9 LYS B O 1
ATOM 668 N N . ILE B 1 10 ? -3.691 9.75 10.695 1 98.19 10 ILE B N 1
ATOM 669 C CA . ILE B 1 10 ? -4.738 8.758 10.922 1 98.19 10 ILE B CA 1
ATOM 670 C C . ILE B 1 10 ? -5.691 9.25 12.008 1 98.19 10 ILE B C 1
ATOM 672 O O . ILE B 1 10 ? -5.258 9.602 13.109 1 98.19 10 ILE B O 1
ATOM 676 N N . SER B 1 11 ? -6.938 9.273 11.703 1 97.94 11 SER B N 1
ATOM 677 C CA . SER B 1 11 ? -7.91 9.805 12.656 1 97.94 11 SER B CA 1
ATOM 678 C C . SER B 1 11 ? -8.133 8.836 13.812 1 97.94 11 SER B C 1
ATOM 680 O O . SER B 1 11 ? -7.711 7.68 13.758 1 97.94 11 SER B O 1
ATOM 682 N N . GLY B 1 12 ? -8.805 9.312 14.844 1 96.62 12 GLY B N 1
ATOM 683 C CA . GLY B 1 12 ? -9.148 8.492 16 1 96.62 12 GLY B CA 1
ATOM 684 C C . GLY B 1 12 ? -9.984 7.277 15.633 1 96.62 12 GLY B C 1
ATOM 685 O O . GLY B 1 12 ? -9.922 6.254 16.312 1 96.62 12 GLY B O 1
ATOM 686 N N . ASN B 1 13 ? -10.734 7.383 14.531 1 96.38 13 ASN B N 1
ATOM 687 C CA . ASN B 1 13 ? -11.578 6.281 14.078 1 96.38 13 ASN B CA 1
ATOM 688 C C . ASN B 1 13 ? -10.875 5.445 13.008 1 96.38 13 ASN B C 1
ATOM 690 O O . ASN B 1 13 ? -11.523 4.719 12.258 1 96.38 13 ASN B O 1
ATOM 694 N N . ARG B 1 14 ? -9.562 5.598 12.844 1 97.94 14 ARG B N 1
ATOM 695 C CA . ARG B 1 14 ? -8.695 4.816 11.969 1 97.94 14 ARG B CA 1
ATOM 696 C C . ARG B 1 14 ? -8.969 5.133 10.5 1 97.94 14 ARG B C 1
ATOM 698 O O . ARG B 1 14 ? -8.906 4.242 9.648 1 97.94 14 ARG B O 1
ATOM 705 N N . GLN B 1 15 ? -9.258 6.355 10.219 1 98.31 15 GLN B N 1
ATOM 706 C CA . GLN B 1 15 ? -9.523 6.77 8.844 1 98.31 15 GLN B CA 1
ATOM 707 C C . GLN B 1 15 ? -8.367 7.602 8.289 1 98.31 15 GLN B C 1
ATOM 709 O O . GLN B 1 15 ? -7.734 8.359 9.023 1 98.31 15 GLN B O 1
ATOM 714 N N . ILE B 1 16 ? -8.164 7.441 7.031 1 98.19 16 ILE B N 1
ATOM 715 C CA . ILE B 1 16 ? -7.273 8.344 6.309 1 98.19 16 ILE B CA 1
ATOM 716 C C . ILE B 1 16 ? -7.988 8.906 5.082 1 98.19 16 ILE B C 1
ATOM 718 O O . ILE B 1 16 ? -8.828 8.227 4.48 1 98.19 16 ILE B O 1
ATOM 722 N N . ALA B 1 17 ? -7.711 10.086 4.828 1 98.06 17 ALA B N 1
ATOM 723 C CA . ALA B 1 17 ? -8.156 10.695 3.578 1 98.06 17 ALA B CA 1
ATOM 724 C C . ALA B 1 17 ? -7.156 10.43 2.455 1 98.06 17 ALA B C 1
ATOM 726 O O . ALA B 1 17 ? -5.957 10.656 2.623 1 98.06 17 ALA B O 1
ATOM 727 N N . LEU B 1 18 ? -7.68 9.961 1.417 1 97.81 18 LEU B N 1
A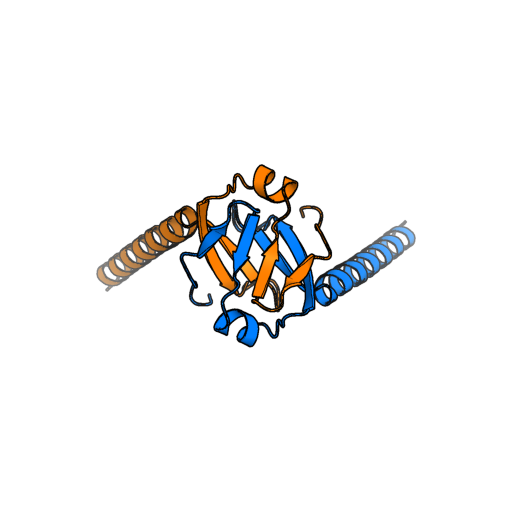TOM 728 C CA . LEU B 1 18 ? -6.82 9.695 0.265 1 97.81 18 LEU B CA 1
ATOM 729 C C . LEU B 1 18 ? -6.672 10.953 -0.593 1 97.81 18 LEU B C 1
ATOM 731 O O . LEU B 1 18 ? -7.66 11.617 -0.905 1 97.81 18 LEU B O 1
ATOM 735 N N . PRO B 1 19 ? -5.512 11.273 -0.983 1 96.88 19 PRO B N 1
ATOM 736 C CA . PRO B 1 19 ? -5.301 12.484 -1.773 1 96.88 19 PRO B CA 1
ATOM 737 C C . PRO B 1 19 ? -6 12.438 -3.129 1 96.88 19 PRO B C 1
ATOM 739 O O . PRO B 1 19 ? -5.914 11.43 -3.838 1 96.88 19 PRO B O 1
ATOM 742 N N . LYS B 1 20 ? -6.594 13.531 -3.508 1 96.19 20 LYS B N 1
ATOM 743 C CA . LYS B 1 20 ? -7.367 13.609 -4.746 1 96.19 20 LYS B CA 1
ATOM 744 C C . LYS B 1 20 ? -6.5 13.266 -5.957 1 96.19 20 LYS B C 1
ATOM 746 O O . LYS B 1 20 ? -6.898 12.461 -6.805 1 96.19 20 LYS B O 1
ATOM 751 N N . ALA B 1 21 ? -5.332 13.844 -5.98 1 94.94 21 ALA B N 1
ATOM 752 C CA . ALA B 1 21 ? -4.453 13.664 -7.133 1 94.94 21 ALA B CA 1
ATOM 753 C C . ALA B 1 21 ? -4.059 12.195 -7.289 1 94.94 21 ALA B C 1
ATOM 755 O O . ALA B 1 21 ? -3.973 11.688 -8.406 1 94.94 21 ALA B O 1
ATOM 756 N N . LEU B 1 22 ? -3.814 11.523 -6.191 1 96.06 22 LEU B N 1
ATOM 757 C CA . LEU B 1 22 ? -3.436 10.109 -6.238 1 96.06 22 LEU B CA 1
ATOM 758 C C . LEU B 1 22 ? -4.609 9.25 -6.688 1 96.06 22 LEU B C 1
ATOM 760 O O . LEU B 1 22 ? -4.438 8.312 -7.473 1 96.06 22 LEU B O 1
ATOM 764 N N . MET B 1 23 ? -5.781 9.57 -6.18 1 96.75 23 MET B N 1
ATOM 765 C CA . MET B 1 23 ? -6.973 8.828 -6.586 1 96.75 23 MET B CA 1
ATOM 766 C C . MET B 1 23 ? -7.215 8.961 -8.086 1 96.75 23 MET B C 1
ATOM 768 O O . MET B 1 23 ? -7.535 7.977 -8.758 1 96.75 23 MET B O 1
ATOM 772 N N . GLU B 1 24 ? -7.039 10.172 -8.586 1 95.5 24 GLU B N 1
ATOM 773 C CA . GLU B 1 24 ? -7.207 10.406 -10.016 1 95.5 24 GLU B CA 1
ATOM 774 C C . GLU B 1 24 ? -6.18 9.617 -10.828 1 95.5 24 GLU B C 1
ATOM 776 O O . GLU B 1 24 ? -6.523 9 -11.836 1 95.5 24 GLU B O 1
ATOM 781 N N . ARG B 1 25 ? -4.992 9.555 -10.344 1 94.94 25 ARG B N 1
ATOM 782 C CA . ARG B 1 25 ? -3.92 8.852 -11.031 1 94.94 25 ARG B CA 1
ATOM 783 C C . ARG B 1 25 ? -4.191 7.348 -11.086 1 94.94 25 ARG B C 1
ATOM 785 O O . ARG B 1 25 ? -3.898 6.691 -12.086 1 94.94 25 ARG B O 1
ATOM 792 N N . LEU B 1 26 ? -4.777 6.895 -10.016 1 95.94 26 LEU B N 1
ATOM 793 C CA . LEU B 1 26 ? -4.961 5.453 -9.875 1 95.94 26 LEU B CA 1
ATOM 794 C C . LEU B 1 26 ? -6.359 5.039 -10.328 1 95.94 26 LEU B C 1
ATOM 796 O O . LEU B 1 26 ? -6.727 3.865 -10.219 1 95.94 26 LEU B O 1
ATOM 800 N N . SER B 1 27 ? -7.188 6.094 -10.742 1 95.56 27 SER B N 1
ATOM 801 C CA . SER B 1 27 ? -8.555 5.871 -11.188 1 95.56 27 SER B CA 1
ATOM 802 C C . SER B 1 27 ? -9.406 5.27 -10.078 1 95.56 27 SER B C 1
ATOM 804 O O . SER B 1 27 ? -10.188 4.348 -10.312 1 95.56 27 SER B O 1
ATOM 806 N N . LEU B 1 28 ? -9.164 5.699 -8.883 1 96.88 28 LEU B N 1
ATOM 807 C CA . LEU B 1 28 ? -10 5.391 -7.73 1 96.88 28 LEU B CA 1
ATOM 808 C C . LEU B 1 28 ? -11.047 6.477 -7.516 1 96.88 28 LEU B C 1
ATOM 810 O O . LEU B 1 28 ? -10.773 7.664 -7.715 1 96.88 28 LEU B O 1
ATOM 814 N N . ARG B 1 29 ? -12.25 6.105 -7.117 1 95.88 29 ARG B N 1
ATOM 815 C CA . ARG B 1 29 ? -13.344 7.047 -6.914 1 95.88 29 ARG B CA 1
ATOM 816 C C . ARG B 1 29 ? -14.07 6.766 -5.605 1 95.88 29 ARG B C 1
ATOM 818 O O . ARG B 1 29 ? -14.031 5.645 -5.09 1 95.88 29 ARG B O 1
ATOM 825 N N . PRO B 1 30 ? -14.672 7.824 -5.133 1 96.88 30 PRO B N 1
ATOM 826 C CA . PRO B 1 30 ? -15.625 7.531 -4.066 1 96.88 30 PRO B CA 1
ATOM 827 C C . PRO B 1 30 ? -16.625 6.441 -4.453 1 96.88 30 PRO B C 1
ATOM 829 O O . PRO B 1 30 ? -17.016 6.344 -5.617 1 96.88 30 PRO B O 1
ATOM 832 N N . ASP B 1 31 ? -16.891 5.555 -3.537 1 97.19 31 ASP B N 1
ATOM 833 C CA . ASP B 1 31 ? -17.859 4.465 -3.66 1 97.19 31 ASP B CA 1
ATOM 834 C C . ASP B 1 31 ? -17.203 3.219 -4.258 1 97.19 31 ASP B C 1
ATOM 836 O O . ASP B 1 31 ? -17.812 2.148 -4.289 1 97.19 31 ASP B O 1
ATOM 840 N N . ASP B 1 32 ? -15.938 3.4 -4.734 1 97.25 32 ASP B N 1
ATOM 841 C CA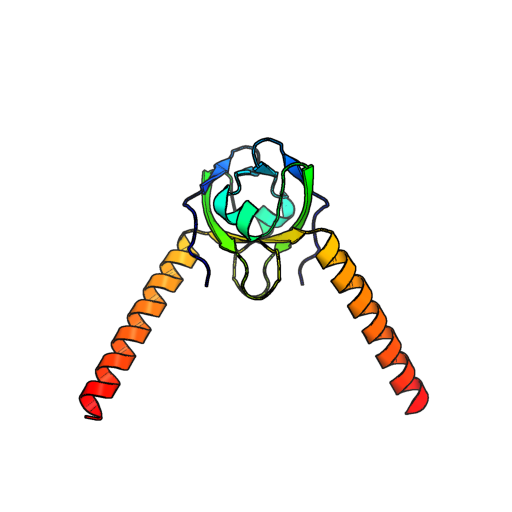 . ASP B 1 32 ? -15.211 2.182 -5.07 1 97.25 32 ASP B CA 1
ATOM 842 C C . ASP B 1 32 ? -14.953 1.336 -3.824 1 97.25 32 ASP B C 1
ATOM 844 O O . ASP B 1 32 ? -14.977 1.848 -2.703 1 97.25 32 ASP B O 1
ATOM 848 N N . SER B 1 33 ? -14.758 0.064 -4.059 1 97.5 33 SER B N 1
ATOM 849 C CA . SER B 1 33 ? -14.375 -0.867 -3.002 1 97.5 33 SER B CA 1
ATOM 850 C C . SER B 1 33 ? -12.922 -1.309 -3.15 1 97.5 33 SER B C 1
ATOM 852 O O . SER B 1 33 ? -12.453 -1.553 -4.262 1 97.5 33 SER B O 1
ATOM 854 N N . VAL B 1 34 ? -12.305 -1.399 -2.027 1 98.12 34 VAL B N 1
ATOM 855 C CA . VAL B 1 34 ? -10.898 -1.775 -2.031 1 98.12 34 VAL B CA 1
ATOM 856 C C . VAL B 1 34 ? -10.641 -2.812 -0.941 1 98.12 34 VAL B C 1
ATOM 858 O O . VAL B 1 34 ? -11.477 -3.021 -0.061 1 98.12 34 VAL B O 1
ATOM 861 N N . TYR B 1 35 ? -9.555 -3.49 -1.043 1 97.94 35 TYR B N 1
ATOM 862 C CA . TYR B 1 35 ? -9 -4.332 0.011 1 97.94 35 TYR B CA 1
ATOM 863 C C . TYR B 1 35 ? -7.742 -3.707 0.604 1 97.94 35 TYR B C 1
ATOM 865 O O . TYR B 1 35 ? -7.035 -2.959 -0.074 1 97.94 35 TYR B O 1
ATOM 873 N N . ALA B 1 36 ? -7.523 -3.955 1.791 1 98 36 ALA B N 1
ATOM 874 C CA . ALA B 1 36 ? -6.301 -3.549 2.475 1 98 36 ALA B CA 1
ATOM 875 C C . ALA B 1 36 ? -5.465 -4.762 2.877 1 98 36 ALA B C 1
ATOM 877 O O . ALA B 1 36 ? -6 -5.75 3.379 1 98 36 ALA B O 1
ATOM 878 N N . LEU B 1 37 ? -4.176 -4.625 2.646 1 96.19 37 LEU B N 1
ATOM 879 C CA . LEU B 1 37 ? -3.23 -5.676 3.01 1 96.19 37 LEU B CA 1
ATOM 880 C C . LEU B 1 37 ? -1.934 -5.078 3.549 1 96.19 37 LEU B C 1
ATOM 882 O O . LEU B 1 37 ? -1.606 -3.928 3.256 1 96.19 37 LEU B O 1
ATOM 886 N N . ALA B 1 38 ? -1.351 -5.844 4.367 1 96.38 38 ALA B N 1
ATOM 887 C CA . ALA B 1 38 ? 0.035 -5.492 4.668 1 96.38 38 ALA B CA 1
ATOM 888 C C . ALA B 1 38 ? 0.925 -5.672 3.441 1 96.38 38 ALA B C 1
ATOM 890 O O . ALA B 1 38 ? 0.833 -6.684 2.744 1 96.38 38 ALA B O 1
ATOM 891 N N . ASP B 1 39 ? 1.745 -4.676 3.178 1 93.19 39 ASP B N 1
ATOM 892 C CA . ASP B 1 39 ? 2.645 -4.789 2.035 1 93.19 39 ASP B CA 1
ATOM 893 C C . ASP B 1 39 ? 3.789 -5.758 2.33 1 93.19 39 ASP B C 1
ATOM 895 O O . ASP B 1 39 ? 4.363 -5.73 3.42 1 93.19 39 ASP B O 1
ATOM 899 N N . ASP B 1 40 ? 4.16 -6.547 1.363 1 89.31 40 ASP B N 1
ATOM 900 C CA . ASP B 1 40 ? 5.195 -7.555 1.574 1 89.31 40 ASP B CA 1
ATOM 901 C C . ASP B 1 40 ? 6.586 -6.98 1.309 1 89.31 40 ASP B C 1
ATOM 903 O O . ASP B 1 40 ? 7.59 -7.562 1.722 1 89.31 40 ASP B O 1
ATOM 907 N N . HIS B 1 41 ? 6.652 -5.898 0.636 1 88.56 41 HIS B N 1
ATOM 908 C CA . HIS B 1 41 ? 7.945 -5.383 0.198 1 88.56 41 HIS B CA 1
ATOM 909 C C . HIS B 1 41 ? 8.391 -4.211 1.063 1 88.56 41 HIS B C 1
ATOM 911 O O . HIS B 1 41 ? 9.586 -3.945 1.19 1 88.56 41 HIS B O 1
ATOM 917 N N . VAL B 1 42 ? 7.363 -3.48 1.631 1 90.44 42 VAL B N 1
ATOM 918 C CA . VAL B 1 42 ? 7.676 -2.328 2.469 1 90.44 42 VAL B CA 1
ATOM 919 C C . VAL B 1 42 ? 7.195 -2.582 3.896 1 90.44 42 VAL B C 1
ATOM 921 O O . VAL B 1 42 ? 5.988 -2.619 4.152 1 90.44 42 VAL B O 1
ATOM 924 N N . GLU B 1 43 ? 8.164 -2.666 4.793 1 89.25 43 GLU B N 1
ATOM 925 C CA . GLU B 1 43 ? 7.852 -2.938 6.191 1 89.25 43 GLU B CA 1
ATOM 926 C C . GLU B 1 43 ? 6.969 -1.843 6.781 1 89.25 43 GLU B C 1
ATOM 928 O O . GLU B 1 43 ? 7.258 -0.654 6.625 1 89.25 43 GLU B O 1
ATOM 933 N N . GLY B 1 44 ? 5.844 -2.248 7.391 1 93.62 44 GLY B N 1
ATOM 934 C CA . GLY B 1 44 ? 4.98 -1.314 8.094 1 93.62 44 GLY B CA 1
ATOM 935 C C . GLY B 1 44 ? 3.99 -0.614 7.188 1 93.62 44 GLY B C 1
ATOM 936 O O . GLY B 1 44 ? 3.18 0.193 7.645 1 93.62 44 GLY B O 1
ATOM 937 N N . ALA B 1 45 ? 4.098 -0.97 5.883 1 95.62 45 ALA B N 1
ATOM 938 C CA . ALA B 1 45 ? 3.254 -0.259 4.926 1 95.62 45 ALA B CA 1
ATOM 939 C C . ALA B 1 45 ? 1.963 -1.027 4.656 1 95.62 45 ALA B C 1
ATOM 941 O O . ALA B 1 45 ? 1.913 -2.248 4.824 1 95.62 45 ALA B O 1
ATOM 942 N N . LEU B 1 46 ? 0.958 -0.278 4.332 1 96.62 46 LEU B N 1
ATOM 943 C CA . LEU B 1 46 ? -0.352 -0.794 3.949 1 96.62 46 LEU B CA 1
ATOM 944 C C . LEU B 1 46 ? -0.588 -0.626 2.453 1 96.62 46 LEU B C 1
ATOM 946 O O . LEU B 1 46 ? -0.322 0.441 1.894 1 96.62 46 LEU B O 1
ATOM 950 N N . LEU B 1 47 ? -1.045 -1.6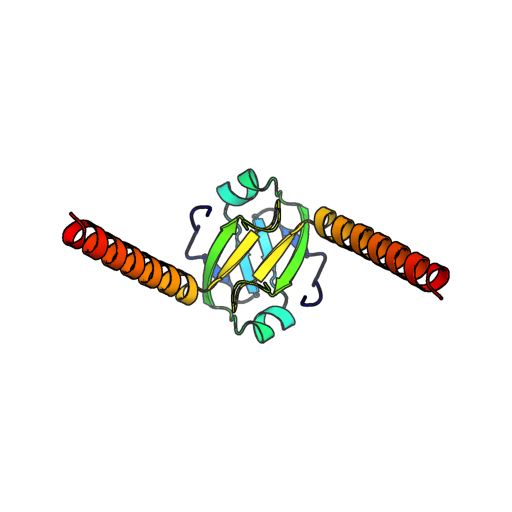84 1.856 1 96.81 47 LEU B N 1
ATOM 951 C CA . LEU B 1 47 ? -1.407 -1.666 0.443 1 96.81 47 LEU B CA 1
ATOM 952 C C . LEU B 1 47 ? -2.922 -1.633 0.271 1 96.81 47 LEU B C 1
ATOM 954 O O . LEU B 1 47 ? -3.635 -2.459 0.846 1 96.81 47 LEU B O 1
ATOM 958 N N . ILE B 1 48 ? -3.408 -0.652 -0.41 1 97.31 48 ILE B N 1
ATOM 959 C CA . ILE B 1 48 ? -4.816 -0.508 -0.757 1 97.31 48 ILE B CA 1
ATOM 960 C C . ILE B 1 48 ? -5.031 -0.894 -2.219 1 97.31 48 ILE B C 1
ATOM 962 O O . ILE B 1 48 ? -4.484 -0.255 -3.123 1 97.31 48 ILE B O 1
ATOM 966 N N . VAL B 1 49 ? -5.855 -1.923 -2.432 1 97.31 49 VAL B N 1
ATOM 967 C CA . VAL B 1 49 ? -5.945 -2.535 -3.752 1 97.31 49 VAL B CA 1
ATOM 968 C C . VAL B 1 49 ? -7.402 -2.574 -4.207 1 97.31 49 VAL B C 1
ATOM 970 O O . VAL B 1 49 ? -8.281 -3.006 -3.457 1 97.31 49 VAL B O 1
ATOM 973 N N . PRO B 1 50 ? -7.652 -2.16 -5.418 1 96.88 50 PRO B N 1
ATOM 974 C CA . PRO B 1 50 ? -9.016 -2.299 -5.934 1 96.88 50 PRO B CA 1
ATOM 975 C C . PRO B 1 50 ? -9.5 -3.746 -5.93 1 96.88 50 PRO B C 1
ATOM 977 O O . PRO B 1 50 ? -8.711 -4.668 -6.141 1 96.88 50 PRO B O 1
ATOM 980 N N . VAL B 1 51 ? -10.773 -3.957 -5.781 1 96.69 51 VAL B N 1
ATOM 981 C CA . VAL B 1 51 ? -11.375 -5.285 -5.715 1 96.69 51 VAL B CA 1
ATOM 982 C C . VAL B 1 51 ? -11.062 -6.059 -6.996 1 96.69 51 VAL B C 1
ATOM 984 O O . VAL B 1 51 ? -10.789 -7.262 -6.953 1 96.69 51 VAL B O 1
ATOM 987 N N . GLU B 1 52 ? -11.062 -5.363 -8.094 1 94.12 52 GLU B N 1
ATOM 988 C CA . GLU B 1 52 ? -10.828 -6.008 -9.383 1 94.12 52 GLU B CA 1
ATOM 989 C C . GLU B 1 52 ? -9.445 -6.645 -9.438 1 94.12 52 GLU B C 1
ATOM 991 O O . GLU B 1 52 ? -9.266 -7.707 -10.047 1 94.12 52 GLU B O 1
ATOM 996 N N . ARG B 1 53 ? -8.484 -6.078 -8.875 1 93.81 53 ARG B N 1
ATOM 997 C CA . ARG B 1 53 ? -7.125 -6.605 -8.883 1 93.81 53 ARG B CA 1
ATOM 998 C C . ARG B 1 53 ? -7.02 -7.859 -8.023 1 93.81 53 ARG B C 1
ATOM 1000 O O . ARG B 1 53 ? -6.355 -8.82 -8.398 1 93.81 53 ARG B O 1
ATOM 1007 N N . VAL B 1 54 ? -7.672 -7.824 -6.891 1 93.56 54 VAL B N 1
ATOM 1008 C CA . VAL B 1 54 ? -7.664 -8.984 -6.008 1 93.56 54 VAL B CA 1
ATOM 1009 C C . VAL B 1 54 ? -8.344 -10.164 -6.703 1 93.56 54 VAL B C 1
ATOM 1011 O O . VAL B 1 54 ? -7.867 -11.305 -6.613 1 93.56 54 VAL B O 1
ATOM 1014 N N . THR B 1 55 ? -9.414 -9.859 -7.359 1 94.25 55 THR B N 1
ATOM 1015 C CA . THR B 1 55 ? -10.117 -10.891 -8.117 1 94.25 55 THR B CA 1
ATOM 1016 C C . THR B 1 55 ? -9.203 -11.5 -9.18 1 94.25 55 THR B C 1
ATOM 1018 O O . THR B 1 55 ? -9.18 -12.719 -9.367 1 94.25 55 THR B O 1
ATOM 1021 N N . GLU B 1 56 ? -8.5 -10.648 -9.82 1 94.44 56 GLU B N 1
ATOM 102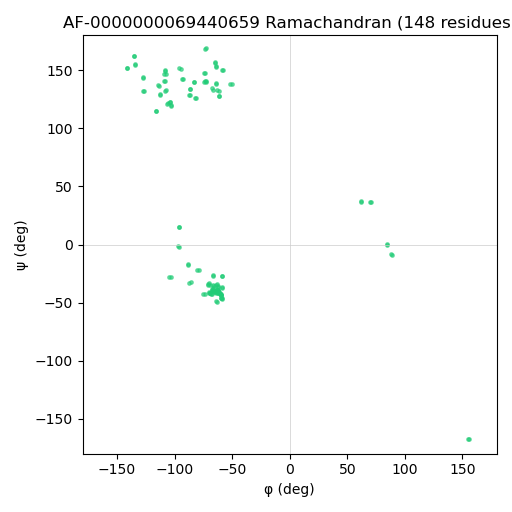2 C CA . GLU B 1 56 ? -7.559 -11.109 -10.836 1 94.44 56 GLU B CA 1
ATOM 1023 C C . GLU B 1 56 ? -6.473 -11.992 -10.227 1 94.44 56 GLU B C 1
ATOM 1025 O O . GLU B 1 56 ? -6.117 -13.023 -10.789 1 94.44 56 GLU B O 1
ATOM 1030 N N . TRP B 1 57 ? -5.953 -11.656 -9.086 1 92.94 57 TRP B N 1
ATOM 1031 C CA . TRP B 1 57 ? -4.953 -12.461 -8.383 1 92.94 57 TRP B CA 1
ATOM 1032 C C . TRP B 1 57 ? -5.5 -13.844 -8.07 1 92.94 57 TRP B C 1
ATOM 1034 O O . TRP B 1 57 ? -4.805 -14.852 -8.234 1 92.94 57 TRP B O 1
ATOM 1044 N N . GLN B 1 58 ? -6.711 -13.844 -7.57 1 93 58 GLN B N 1
ATOM 1045 C CA . GLN B 1 58 ? -7.34 -15.109 -7.223 1 93 58 GLN B CA 1
ATOM 1046 C C . GLN B 1 58 ? -7.469 -16.016 -8.445 1 93 58 GLN B C 1
ATOM 1048 O O . GLN B 1 58 ? -7.172 -17.203 -8.375 1 93 58 GLN B O 1
ATOM 1053 N N . ARG B 1 59 ? -7.871 -15.43 -9.5 1 95.12 59 ARG B N 1
ATOM 1054 C CA . ARG B 1 59 ? -8.031 -16.188 -10.734 1 95.12 59 ARG B CA 1
ATOM 1055 C C . ARG B 1 59 ? -6.699 -16.75 -11.211 1 95.12 59 ARG B C 1
ATOM 1057 O O . ARG B 1 59 ? -6.605 -17.938 -11.555 1 95.12 59 ARG B O 1
ATOM 1064 N N . LEU B 1 60 ? -5.668 -15.93 -11.273 1 94 60 LEU B N 1
ATOM 1065 C CA . LEU B 1 60 ? -4.344 -16.328 -11.727 1 94 60 LEU B CA 1
ATOM 1066 C C . LEU B 1 60 ? -3.762 -17.406 -10.812 1 94 60 LEU B C 1
ATOM 1068 O O . LEU B 1 60 ? -3.133 -18.359 -11.281 1 94 60 LEU B O 1
ATOM 1072 N N . GLY B 1 61 ? -4.008 -17.219 -9.562 1 92.81 61 GLY B N 1
ATOM 1073 C CA . GLY B 1 61 ? -3.543 -18.219 -8.609 1 92.81 61 GLY B CA 1
ATOM 1074 C C . GLY B 1 61 ? -4.172 -19.578 -8.82 1 92.81 61 GLY B C 1
ATOM 1075 O O . GLY B 1 61 ? -3.48 -20.594 -8.789 1 92.81 61 GLY B O 1
ATOM 1076 N N . ARG B 1 62 ? -5.422 -19.594 -9.102 1 93.81 62 ARG B N 1
ATOM 1077 C CA . ARG B 1 62 ? -6.133 -20.844 -9.336 1 93.81 62 ARG B CA 1
ATOM 1078 C C . ARG B 1 62 ? -5.656 -21.516 -10.617 1 93.81 62 ARG B C 1
ATOM 1080 O O . ARG B 1 62 ? -5.508 -22.734 -10.672 1 93.81 62 ARG B O 1
ATOM 1087 N N . ALA B 1 63 ? -5.457 -20.688 -11.539 1 94.88 63 ALA B N 1
ATOM 1088 C CA . ALA B 1 63 ? -4.984 -21.219 -12.812 1 94.88 63 ALA B CA 1
ATOM 1089 C C . ALA B 1 63 ? -3.604 -21.844 -12.672 1 94.88 63 ALA B C 1
ATOM 1091 O O . ALA B 1 63 ? -3.328 -22.891 -13.266 1 94.88 63 ALA B O 1
ATOM 1092 N N . GLN B 1 64 ? -2.766 -21.219 -11.922 1 94.38 64 GLN B N 1
ATOM 1093 C CA . GLN B 1 64 ? -1.421 -21.75 -11.688 1 94.38 64 GLN B CA 1
ATOM 1094 C C . GLN B 1 64 ? -1.464 -23.062 -10.914 1 94.38 64 GLN B C 1
ATOM 1096 O O . GLN B 1 64 ? -0.717 -23.984 -11.227 1 94.38 64 GLN B O 1
ATOM 1101 N N . GLU B 1 65 ? -2.328 -23.109 -9.945 1 92.81 65 GLU B N 1
ATOM 1102 C CA . GLU B 1 65 ? -2.482 -24.344 -9.172 1 92.81 65 GLU B CA 1
ATOM 1103 C C . GLU B 1 65 ? -2.947 -25.484 -10.055 1 92.81 65 GLU B C 1
ATOM 1105 O O . GLU B 1 65 ? -2.455 -26.609 -9.93 1 92.81 65 GLU B O 1
ATOM 1110 N N . ALA B 1 66 ? -3.867 -25.156 -10.914 1 93.44 66 ALA B N 1
ATOM 1111 C CA . ALA B 1 66 ? -4.379 -26.172 -11.828 1 93.44 66 ALA B CA 1
ATOM 1112 C C . ALA B 1 66 ? -3.287 -26.656 -12.773 1 93.44 66 ALA B C 1
ATOM 1114 O O . ALA B 1 66 ? -3.178 -27.859 -13.039 1 93.44 66 ALA B O 1
ATOM 1115 N N . ALA B 1 67 ? -2.539 -25.797 -13.227 1 93.88 67 ALA B N 1
ATOM 1116 C CA . ALA B 1 67 ? -1.462 -26.141 -14.148 1 93.88 67 ALA B CA 1
ATOM 1117 C C . ALA B 1 67 ? -0.4 -26.984 -13.461 1 93.88 67 ALA B C 1
ATOM 1119 O O . ALA B 1 67 ? 0.139 -27.922 -14.062 1 93.88 67 ALA B O 1
ATOM 1120 N N . GLU B 1 68 ? -0.148 -26.688 -12.258 1 92.19 68 GLU B N 1
ATOM 1121 C CA . GLU B 1 68 ? 0.855 -27.438 -11.508 1 92.19 68 GLU B CA 1
ATOM 1122 C C . GLU B 1 68 ? 0.365 -28.844 -11.18 1 92.19 68 GLU B C 1
ATOM 1124 O O . GLU B 1 68 ? 1.131 -29.812 -11.25 1 92.19 68 GLU B O 1
ATOM 1129 N N . ARG B 1 69 ? -0.875 -28.953 -10.945 1 91.88 69 ARG B N 1
ATOM 1130 C CA . ARG B 1 69 ? -1.452 -30.266 -10.664 1 91.88 69 ARG B CA 1
ATOM 1131 C C . ARG B 1 69 ? -1.405 -31.172 -11.891 1 91.88 69 ARG B C 1
ATOM 1133 O O . ARG B 1 69 ? -1.117 -32.344 -11.789 1 91.88 69 ARG B O 1
ATOM 1140 N N . GLU B 1 70 ? -1.709 -30.625 -12.953 1 91.75 70 GLU B N 1
ATOM 1141 C CA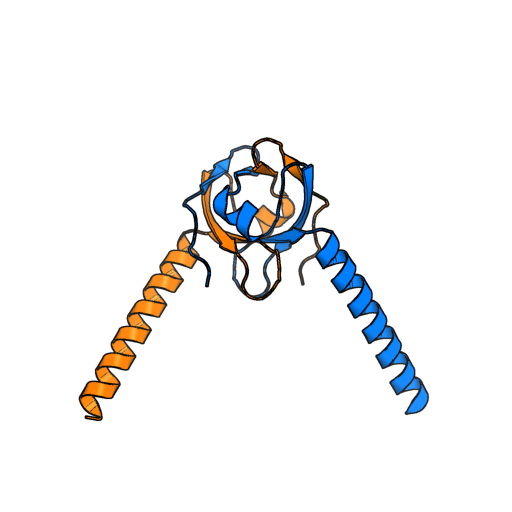 . GLU B 1 70 ? -1.685 -31.375 -14.203 1 91.75 70 GLU B CA 1
ATOM 1142 C C . GLU B 1 70 ? -0.269 -31.828 -14.547 1 91.7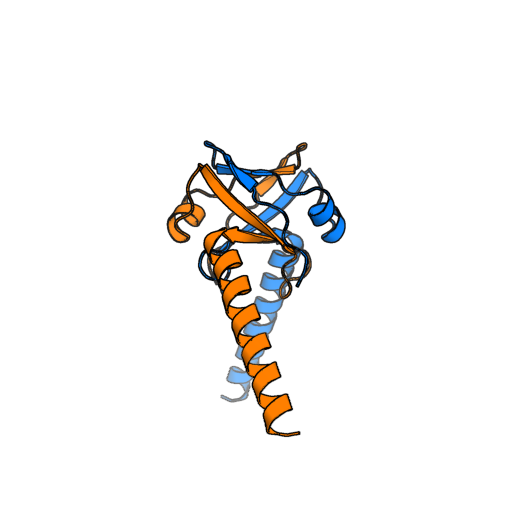5 70 GLU B C 1
ATOM 1144 O O . GLU B 1 70 ? -0.068 -32.969 -15.008 1 91.75 70 GLU B O 1
ATOM 1149 N N . ARG B 1 71 ? 0.771 -31.078 -14.258 1 91.25 71 ARG B N 1
ATOM 1150 C CA . ARG B 1 71 ? 2.164 -31.422 -14.539 1 91.25 71 ARG B CA 1
ATOM 1151 C C . ARG B 1 71 ? 2.637 -32.562 -13.672 1 91.25 71 ARG B C 1
ATOM 1153 O O . ARG B 1 71 ? 3.334 -33.469 -14.141 1 91.25 71 ARG B O 1
ATOM 1160 N N . ILE B 1 72 ? 2.248 -32.688 -12.539 1 89.88 72 ILE B N 1
ATOM 1161 C CA . ILE B 1 72 ? 2.631 -33.719 -11.609 1 89.88 72 ILE B CA 1
ATOM 1162 C C . ILE B 1 72 ? 1.972 -35.031 -12.016 1 89.88 72 ILE B C 1
ATOM 1164 O O . ILE B 1 72 ? 2.607 -36.094 -11.977 1 89.88 72 ILE B O 1
ATOM 1168 N N . GLU B 1 73 ? 0.767 -34.875 -12.367 1 89.25 73 GLU B N 1
ATOM 1169 C CA . GLU B 1 73 ? 0.028 -36.094 -12.758 1 89.25 73 GLU B CA 1
ATOM 1170 C C . GLU B 1 73 ? 0.587 -36.688 -14.047 1 89.25 73 GLU B C 1
ATOM 1172 O O . GLU B 1 73 ? 0.6 -37.906 -14.211 1 89.25 73 GLU B O 1
ATOM 1177 N N . HIS B 1 74 ? 1.14 -35.781 -14.805 1 85.88 74 HIS B N 1
ATOM 1178 C CA . HIS B 1 74 ? 1.667 -36.281 -16.062 1 85.88 74 HIS B CA 1
ATOM 1179 C C . HIS B 1 74 ? 3.092 -36.812 -15.906 1 85.88 74 HIS B C 1
ATOM 1181 O O . HIS B 1 74 ? 3.518 -37.688 -16.625 1 85.88 74 HIS B O 1
ATOM 1187 N N . ASP B 1 75 ? 3.781 -36.188 -15.016 1 79.94 75 ASP B N 1
ATOM 1188 C CA . ASP B 1 75 ? 5.156 -36.625 -14.812 1 79.94 75 ASP B CA 1
ATOM 1189 C C . ASP B 1 75 ? 5.211 -37.875 -13.922 1 79.94 75 ASP B C 1
ATOM 1191 O O . ASP B 1 75 ? 6.262 -38.5 -13.781 1 79.94 75 ASP B O 1
ATOM 1195 N N . GLY B 1 76 ? 4.109 -38.062 -13.125 1 60.25 76 GLY B N 1
ATOM 1196 C CA . GLY B 1 76 ? 4.109 -39.312 -12.398 1 60.25 76 GLY B CA 1
ATOM 1197 C C . GLY B 1 76 ? 3.512 -40.469 -13.195 1 60.25 76 GLY B C 1
ATOM 1198 O O . GLY B 1 76 ? 4.043 -41.594 -13.18 1 60.25 76 GLY B O 1
#

Solvent-accessible surface area (backbone atoms only — not comparable to full-atom values): 8313 Å² total; per-residue (Å²): 130,58,73,72,45,66,79,40,56,26,34,90,82,34,30,39,68,56,55,65,69,58,29,60,73,42,70,53,52,59,69,38,47,26,29,38,26,57,38,91,86,42,89,56,20,37,31,37,33,42,48,68,56,54,53,50,49,53,51,52,50,51,51,50,53,52,53,53,50,54,50,51,63,68,73,101,129,58,74,72,46,67,80,41,58,26,34,90,81,34,29,37,69,54,56,66,70,56,28,60,73,42,70,52,52,59,69,38,47,25,29,39,26,58,38,89,86,43,90,57,20,38,31,37,33,41,49,68,57,55,52,49,49,53,51,53,50,52,52,50,52,51,52,52,52,54,51,50,63,67,73,101